Protein AF-A0A178LLP4-F1 (afdb_monomer_lite)

Radius of gyration: 16.19 Å; chains: 1; bounding box: 33×27×42 Å

Foldseek 3Di:
DLLVLLLVVCVVVPLNVLLVVLCVVVWDDPPPPTDDLVNSVVSCVSSVVPDPVSSVSSVVSVCVVVVVVVVVVCCVVDVPDPDWDADPNRTDDVVCVVDCVSVVVSVVD

Sequence (109 aa):
MRAANALALAAEVGRFDQLRREMFGTKPSEGSGGFTADDLITLGWRAGLHHPQYATAIRHGRYEQWARKLDKRFKRQNPYGVPAAVLDGQLLASGVLYDPQTLGELVRG

Organism: Mycolicibacterium iranicum (NCBI:txid912594)

pLDDT: mean 93.18, std 5.57, range [70.56, 98.38]

InterPro domains:
  IPR036249 Thioredoxin-like superfamily [SSF52833] (2-106)

Structure (mmCIF, N/CA/C/O backbone):
data_AF-A0A178LLP4-F1
#
_entry.id   AF-A0A178LLP4-F1
#
loop_
_atom_site.group_PDB
_atom_site.id
_atom_site.type_symbol
_atom_site.label_atom_id
_atom_site.label_alt_id
_atom_site.label_comp_id
_atom_site.label_asym_id
_atom_site.label_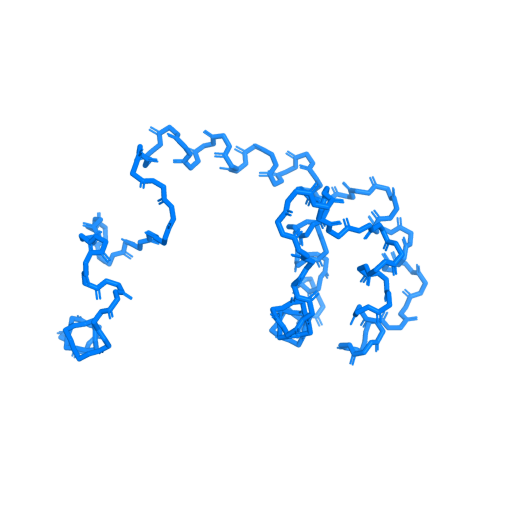entity_id
_atom_site.label_seq_id
_atom_site.pdbx_PDB_ins_code
_atom_site.Cartn_x
_atom_site.Cartn_y
_atom_site.Cartn_z
_atom_site.occupancy
_atom_site.B_iso_or_equiv
_atom_site.auth_seq_id
_atom_site.auth_comp_id
_atom_site.auth_asym_id
_atom_site.auth_atom_id
_atom_site.pdbx_PDB_model_num
ATOM 1 N N . MET A 1 1 ? -0.351 7.507 -5.667 1.00 93.69 1 MET A N 1
ATOM 2 C CA . MET A 1 1 ? -1.181 6.752 -6.637 1.00 93.69 1 MET A CA 1
ATOM 3 C C . MET A 1 1 ? -0.461 5.525 -7.164 1.00 93.69 1 MET A C 1
ATOM 5 O O . MET A 1 1 ? -1.038 4.456 -7.054 1.00 93.69 1 MET A O 1
ATOM 9 N N . ARG A 1 2 ? 0.804 5.633 -7.594 1.00 95.88 2 ARG A N 1
ATOM 10 C CA . ARG A 1 2 ? 1.642 4.479 -7.979 1.00 95.88 2 ARG A CA 1
ATOM 11 C C . ARG A 1 2 ? 1.612 3.306 -6.989 1.00 95.88 2 ARG A C 1
ATOM 13 O O . ARG A 1 2 ? 1.329 2.186 -7.387 1.00 95.88 2 ARG A O 1
ATOM 20 N N . ALA A 1 3 ? 1.797 3.578 -5.695 1.00 95.88 3 ALA A N 1
ATOM 21 C CA . ALA A 1 3 ? 1.716 2.560 -4.642 1.00 95.88 3 ALA A CA 1
ATOM 22 C C . ALA A 1 3 ? 0.362 1.817 -4.615 1.00 95.88 3 ALA A C 1
ATOM 24 O O . ALA A 1 3 ? 0.325 0.592 -4.603 1.00 95.88 3 ALA A O 1
ATOM 25 N N . ALA A 1 4 ? -0.753 2.553 -4.671 1.00 96.75 4 ALA A N 1
ATOM 26 C CA . ALA A 1 4 ? -2.093 1.966 -4.714 1.00 96.75 4 ALA A CA 1
ATOM 27 C C . ALA A 1 4 ? -2.333 1.169 -6.007 1.00 96.75 4 ALA A C 1
ATOM 29 O O . ALA A 1 4 ? -2.959 0.117 -5.968 1.00 96.75 4 ALA A O 1
ATOM 30 N N . ASN A 1 5 ? -1.796 1.640 -7.139 1.00 98.06 5 ASN A N 1
ATOM 31 C CA . ASN A 1 5 ? -1.830 0.909 -8.402 1.00 98.06 5 ASN A CA 1
ATOM 32 C C . ASN A 1 5 ? -1.100 -0.439 -8.306 1.00 98.06 5 ASN A C 1
ATOM 34 O O . ASN A 1 5 ? -1.649 -1.455 -8.717 1.00 98.06 5 ASN A O 1
ATOM 38 N N . ALA A 1 6 ? 0.104 -0.455 -7.732 1.00 98.12 6 ALA A N 1
ATOM 39 C CA . ALA A 1 6 ? 0.887 -1.676 -7.568 1.00 98.12 6 ALA A CA 1
ATOM 40 C C . ALA A 1 6 ? 0.191 -2.696 -6.660 1.00 98.12 6 ALA A C 1
ATOM 42 O O . ALA A 1 6 ? 0.080 -3.867 -7.012 1.00 98.12 6 ALA A O 1
ATOM 43 N N . LEU A 1 7 ? -0.349 -2.236 -5.529 1.00 98.06 7 LEU A N 1
ATOM 44 C CA . LEU A 1 7 ? -1.098 -3.088 -4.609 1.00 98.06 7 LEU A CA 1
ATOM 45 C C . LEU A 1 7 ? -2.380 -3.648 -5.245 1.00 98.06 7 LEU A C 1
ATOM 47 O O . LEU A 1 7 ? -2.678 -4.822 -5.050 1.00 98.06 7 LEU A O 1
ATOM 51 N N . ALA A 1 8 ? -3.103 -2.855 -6.043 1.00 97.81 8 ALA A N 1
ATOM 52 C CA . ALA A 1 8 ? -4.271 -3.337 -6.782 1.00 97.81 8 ALA A CA 1
ATOM 53 C C . ALA A 1 8 ? -3.899 -4.435 -7.795 1.00 97.81 8 ALA A C 1
ATOM 55 O O . ALA A 1 8 ? -4.541 -5.479 -7.811 1.00 97.81 8 ALA A O 1
ATOM 56 N N . LEU A 1 9 ? -2.819 -4.248 -8.565 1.00 97.88 9 LEU A N 1
ATOM 57 C CA . LEU A 1 9 ? -2.304 -5.266 -9.495 1.00 97.88 9 LEU A CA 1
ATOM 58 C C . LEU A 1 9 ? -1.894 -6.554 -8.774 1.00 97.88 9 LEU A C 1
ATOM 60 O O . LEU A 1 9 ? -2.177 -7.652 -9.243 1.00 97.88 9 LEU A O 1
ATOM 64 N N . ALA A 1 10 ? -1.236 -6.434 -7.621 1.00 97.94 10 ALA A N 1
ATOM 65 C CA . ALA A 1 10 ? -0.853 -7.591 -6.822 1.00 97.94 10 ALA A CA 1
ATOM 66 C C . ALA A 1 10 ? -2.072 -8.330 -6.248 1.00 97.94 10 ALA A C 1
ATOM 68 O O . ALA A 1 10 ? -2.037 -9.553 -6.114 1.00 97.94 10 ALA A O 1
ATOM 69 N N . ALA A 1 11 ? -3.152 -7.613 -5.925 1.00 97.31 11 ALA A N 1
ATOM 70 C CA . ALA A 1 11 ? -4.390 -8.214 -5.442 1.00 97.31 11 ALA A CA 1
ATOM 71 C C . ALA A 1 11 ? -5.070 -9.096 -6.501 1.00 97.31 11 ALA A C 1
ATOM 73 O O . ALA A 1 11 ? -5.557 -10.164 -6.138 1.00 97.31 11 ALA A O 1
ATOM 74 N N . GLU A 1 12 ? -5.033 -8.718 -7.787 1.00 95.19 12 GLU A N 1
ATOM 75 C CA . GLU A 1 12 ? -5.625 -9.511 -8.885 1.00 95.19 12 GLU A CA 1
ATOM 76 C C . GLU A 1 12 ? -5.088 -10.948 -8.948 1.00 95.19 12 GLU A C 1
ATOM 78 O O . GLU A 1 12 ? -5.783 -11.860 -9.385 1.00 95.19 12 GLU A O 1
ATOM 83 N N . VAL A 1 13 ? -3.848 -11.151 -8.500 1.00 95.31 13 VAL A N 1
ATOM 84 C CA . VAL A 1 13 ? -3.138 -12.435 -8.574 1.00 95.31 13 VAL A CA 1
ATOM 85 C C . VAL A 1 13 ? -2.818 -13.019 -7.194 1.00 95.31 13 VAL A C 1
ATOM 87 O O . VAL A 1 13 ? -1.935 -13.865 -7.065 1.00 95.31 13 VAL A O 1
ATOM 90 N N . GLY A 1 14 ? -3.496 -12.553 -6.139 1.00 96.31 14 GLY A N 1
ATOM 91 C CA . GLY A 1 14 ? -3.343 -13.100 -4.785 1.00 96.31 14 GLY A CA 1
ATOM 92 C C . GLY A 1 14 ? -1.985 -12.819 -4.124 1.00 96.31 14 GLY A C 1
ATOM 93 O O . GLY A 1 14 ? -1.567 -13.556 -3.234 1.00 96.31 14 GLY A O 1
ATOM 94 N N . ARG A 1 15 ? -1.277 -11.763 -4.551 1.00 97.56 15 ARG A N 1
ATOM 95 C CA . ARG A 1 15 ? 0.049 -11.356 -4.041 1.00 97.56 15 ARG A CA 1
ATOM 96 C C . ARG A 1 15 ? 0.051 -10.035 -3.266 1.00 97.56 15 ARG A C 1
ATOM 98 O O . ARG A 1 15 ? 1.116 -9.479 -2.996 1.00 97.56 15 ARG A O 1
ATOM 105 N N . PHE A 1 16 ? -1.128 -9.515 -2.915 1.00 97.81 16 PHE A N 1
ATOM 106 C CA . PHE A 1 16 ? -1.273 -8.226 -2.227 1.00 97.81 16 PHE A CA 1
ATOM 107 C C . PHE A 1 16 ? -0.400 -8.137 -0.973 1.00 97.81 16 PHE A C 1
ATOM 109 O O . PHE A 1 16 ? 0.353 -7.184 -0.805 1.00 97.81 16 PHE A O 1
ATOM 116 N N . ASP A 1 17 ? -0.487 -9.137 -0.099 1.00 98.06 17 ASP A N 1
ATOM 117 C CA . ASP A 1 17 ? 0.150 -9.094 1.212 1.00 98.06 17 ASP A CA 1
ATOM 118 C C . ASP A 1 17 ? 1.679 -9.252 1.132 1.00 98.06 17 ASP A C 1
ATOM 120 O O . ASP A 1 17 ? 2.421 -8.615 1.880 1.00 98.06 17 ASP A O 1
ATOM 124 N N . GLN A 1 18 ? 2.162 -10.036 0.165 1.00 98.25 18 GLN A N 1
ATOM 125 C CA . GLN A 1 18 ? 3.581 -10.158 -0.157 1.00 98.25 18 GLN A CA 1
ATOM 126 C C . GLN A 1 18 ? 4.140 -8.810 -0.624 1.00 98.25 18 GLN A C 1
ATOM 128 O O . GLN A 1 18 ? 5.113 -8.332 -0.048 1.00 98.25 18 GLN A O 1
ATOM 133 N N . LEU A 1 19 ? 3.489 -8.151 -1.591 1.00 98.38 19 LEU A N 1
ATOM 134 C CA . LEU A 1 19 ? 3.935 -6.837 -2.060 1.00 98.38 19 LEU A CA 1
ATOM 135 C C . LEU A 1 19 ? 3.807 -5.764 -0.972 1.00 98.38 19 LEU A C 1
ATOM 137 O O . LEU A 1 19 ? 4.697 -4.931 -0.814 1.00 98.38 19 LEU A O 1
ATOM 141 N N . ARG A 1 20 ? 2.724 -5.789 -0.189 1.00 97.69 20 ARG A N 1
ATOM 142 C CA . ARG A 1 20 ? 2.515 -4.866 0.931 1.00 97.69 20 ARG A CA 1
ATOM 143 C C . ARG A 1 20 ? 3.679 -4.935 1.916 1.00 97.69 20 ARG A C 1
ATOM 145 O O . ARG A 1 20 ? 4.191 -3.886 2.289 1.00 97.69 20 ARG A O 1
ATOM 152 N N . ARG A 1 21 ? 4.116 -6.131 2.322 1.00 97.56 21 ARG A N 1
ATOM 153 C CA . ARG A 1 21 ? 5.267 -6.286 3.227 1.00 97.56 21 ARG A CA 1
ATOM 154 C C . ARG A 1 21 ? 6.548 -5.698 2.649 1.00 97.56 21 ARG A C 1
ATOM 156 O O . ARG A 1 21 ? 7.194 -4.921 3.345 1.00 97.56 21 ARG A O 1
ATOM 163 N N . GLU A 1 22 ? 6.864 -6.014 1.393 1.00 97.81 22 GLU A N 1
ATOM 164 C CA . GLU A 1 22 ? 8.037 -5.453 0.707 1.00 97.81 22 GLU A CA 1
ATOM 165 C C . GLU A 1 22 ? 7.997 -3.919 0.727 1.00 97.81 22 GLU A C 1
ATOM 167 O O . GLU A 1 22 ? 8.936 -3.273 1.179 1.00 97.81 22 GLU A O 1
ATOM 172 N N . MET A 1 23 ? 6.865 -3.323 0.343 1.00 96.75 23 MET A N 1
ATOM 173 C CA . MET A 1 23 ? 6.704 -1.867 0.319 1.00 96.75 23 MET A CA 1
ATOM 174 C C . MET A 1 23 ? 6.797 -1.222 1.708 1.00 96.75 23 MET A C 1
ATOM 176 O O . MET A 1 23 ? 7.413 -0.168 1.851 1.00 96.75 23 MET A O 1
ATOM 180 N N . PHE A 1 24 ? 6.184 -1.809 2.739 1.00 93.19 24 PHE A N 1
ATOM 181 C CA . PHE A 1 24 ? 6.263 -1.257 4.097 1.00 93.19 24 PHE A CA 1
ATOM 182 C C . PHE A 1 24 ? 7.675 -1.373 4.685 1.00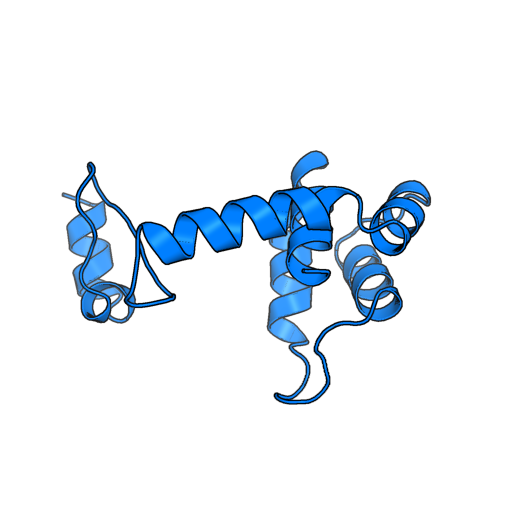 93.19 24 PHE A C 1
ATOM 184 O O . PHE A 1 24 ? 8.097 -0.466 5.399 1.00 93.19 24 PHE A O 1
ATOM 191 N N . GLY A 1 25 ? 8.412 -2.438 4.354 1.00 94.31 25 GLY A N 1
ATOM 192 C CA . GLY A 1 25 ? 9.805 -2.620 4.768 1.00 94.31 25 GLY A CA 1
ATOM 193 C C . GLY A 1 25 ? 10.789 -1.667 4.082 1.00 94.31 25 GLY A C 1
ATOM 194 O O . GLY A 1 25 ? 11.843 -1.380 4.638 1.00 94.31 25 GLY A O 1
ATOM 195 N N . THR A 1 26 ? 10.446 -1.140 2.902 1.00 92.06 26 THR A N 1
ATOM 196 C CA . THR A 1 26 ? 11.318 -0.259 2.105 1.00 92.06 26 THR A CA 1
ATOM 197 C C . THR A 1 26 ? 10.697 1.117 1.853 1.00 92.06 26 THR A C 1
ATOM 199 O O . THR A 1 26 ? 10.850 1.679 0.765 1.00 92.06 26 THR A O 1
ATOM 202 N N . LYS A 1 27 ? 9.926 1.651 2.809 1.00 84.75 27 LYS A N 1
ATOM 203 C CA . LYS A 1 27 ? 9.229 2.933 2.635 1.00 84.75 27 LYS A CA 1
ATOM 204 C C . LYS A 1 27 ? 10.243 4.052 2.307 1.00 84.75 27 LYS A C 1
ATOM 206 O O . LYS A 1 27 ? 11.177 4.255 3.081 1.00 84.75 27 LYS A O 1
ATOM 211 N N . PRO A 1 28 ? 10.065 4.799 1.200 1.00 86.81 28 PRO A N 1
ATOM 212 C CA . PRO A 1 28 ? 10.915 5.932 0.866 1.00 86.81 28 PRO A CA 1
ATOM 213 C C . PRO A 1 28 ? 10.841 7.006 1.948 1.00 86.81 28 PRO A C 1
ATOM 215 O O . PRO A 1 28 ? 9.807 7.156 2.608 1.00 86.81 28 PRO A O 1
ATOM 218 N N . SER A 1 29 ? 11.911 7.788 2.086 1.00 85.62 29 SER A N 1
ATOM 219 C CA . SER A 1 29 ? 11.920 8.950 2.973 1.00 85.62 29 SER A CA 1
ATOM 220 C C . SER A 1 29 ? 10.778 9.908 2.631 1.00 85.62 29 SER A C 1
ATOM 222 O O . SER A 1 29 ? 10.368 10.051 1.471 1.00 85.62 29 SER A O 1
ATOM 224 N N . GLU A 1 30 ? 10.237 10.573 3.647 1.00 79.19 30 GLU A N 1
ATOM 225 C CA . GLU A 1 30 ? 9.223 11.600 3.428 1.00 79.19 30 GLU A CA 1
ATOM 226 C C . GLU A 1 30 ? 9.803 12.737 2.574 1.00 79.19 30 GLU A C 1
ATOM 228 O O . GLU A 1 30 ? 10.978 13.078 2.677 1.00 79.19 30 GLU A O 1
ATOM 233 N N . GLY A 1 31 ? 9.000 13.278 1.655 1.00 78.31 31 GLY A N 1
ATOM 234 C CA . GLY A 1 31 ? 9.453 14.303 0.707 1.00 78.31 31 GLY A CA 1
ATOM 235 C C . GLY A 1 31 ? 10.189 13.786 -0.540 1.00 78.31 31 GLY A C 1
ATOM 236 O O . GLY A 1 31 ? 10.342 14.548 -1.487 1.00 78.31 31 GLY A O 1
ATOM 237 N N . SER A 1 32 ? 10.546 12.497 -0.626 1.00 85.06 32 SER A N 1
ATOM 238 C CA . SER A 1 32 ? 11.225 11.900 -1.803 1.00 85.06 32 SER A CA 1
ATOM 239 C C . SER A 1 32 ? 10.379 11.818 -3.086 1.00 85.06 32 SER A C 1
ATOM 241 O O . SER A 1 32 ? 10.865 11.392 -4.129 1.00 85.06 32 SER A O 1
ATOM 243 N N . GLY A 1 33 ? 9.089 12.160 -3.019 1.00 87.12 33 GLY A N 1
ATOM 244 C CA . GLY A 1 33 ? 8.118 11.872 -4.083 1.00 87.12 33 GLY A CA 1
ATOM 245 C C . GLY A 1 33 ? 7.537 10.450 -4.028 1.00 87.12 33 GLY A C 1
ATOM 246 O O . GLY A 1 33 ? 6.618 10.136 -4.792 1.00 87.12 33 GLY A O 1
ATOM 247 N N . GLY A 1 34 ? 7.998 9.622 -3.082 1.00 91.50 34 GLY A N 1
ATOM 248 C CA . GLY A 1 34 ? 7.535 8.252 -2.871 1.00 91.50 34 GLY A CA 1
ATOM 249 C C . GLY A 1 34 ? 8.077 7.273 -3.912 1.00 91.50 34 GLY A C 1
ATOM 250 O O . GLY A 1 34 ? 9.029 7.566 -4.625 1.00 91.50 34 GLY A O 1
ATOM 251 N N . PHE A 1 35 ? 7.458 6.094 -4.007 1.00 95.50 35 PHE A N 1
ATOM 252 C CA . PHE A 1 35 ? 7.918 5.047 -4.920 1.00 95.50 35 PHE A CA 1
ATOM 253 C C . PHE A 1 35 ? 7.845 5.468 -6.394 1.00 95.50 35 PHE A C 1
ATOM 255 O O . PHE A 1 35 ? 6.805 5.948 -6.876 1.00 95.50 35 PHE A O 1
ATOM 262 N N . THR A 1 36 ? 8.924 5.208 -7.126 1.00 95.94 36 THR A N 1
ATOM 263 C CA . THR A 1 36 ? 8.966 5.254 -8.590 1.00 95.94 36 THR A CA 1
ATOM 264 C C . THR A 1 36 ? 8.317 4.004 -9.200 1.00 95.94 36 THR A C 1
ATOM 266 O O . THR A 1 36 ? 7.949 3.059 -8.501 1.00 95.94 36 THR A O 1
ATOM 269 N N . ALA A 1 37 ? 8.129 3.993 -10.524 1.00 96.75 37 ALA A N 1
ATOM 270 C CA . ALA A 1 37 ? 7.645 2.801 -11.221 1.00 96.75 37 ALA A CA 1
ATOM 271 C C . ALA A 1 37 ? 8.644 1.637 -11.110 1.00 96.75 37 ALA A C 1
ATOM 273 O O . ALA A 1 37 ? 8.230 0.506 -10.864 1.00 96.75 37 ALA A O 1
ATOM 274 N N . ASP A 1 38 ? 9.941 1.918 -11.244 1.00 96.81 38 ASP A N 1
ATOM 275 C CA . ASP A 1 38 ? 10.983 0.892 -11.201 1.00 96.81 38 ASP A CA 1
ATOM 276 C C . ASP A 1 38 ? 11.182 0.335 -9.780 1.00 96.81 38 ASP A C 1
ATOM 278 O O . ASP A 1 38 ? 11.382 -0.873 -9.630 1.00 96.81 38 ASP A O 1
ATOM 282 N N . ASP A 1 39 ? 10.990 1.152 -8.733 1.00 97.06 39 ASP A N 1
ATOM 283 C CA . ASP A 1 39 ? 10.939 0.655 -7.347 1.00 97.06 39 ASP A CA 1
ATOM 284 C C . ASP A 1 39 ? 9.826 -0.387 -7.185 1.00 97.06 39 ASP A C 1
ATOM 286 O O . ASP A 1 39 ? 10.041 -1.475 -6.655 1.00 97.06 39 ASP A O 1
ATOM 290 N N . LEU A 1 40 ? 8.621 -0.083 -7.679 1.00 97.75 40 LEU A N 1
ATOM 291 C CA . LEU A 1 40 ? 7.452 -0.959 -7.541 1.00 97.75 40 LEU A CA 1
ATOM 292 C C . LEU A 1 40 ? 7.556 -2.227 -8.393 1.00 97.75 40 LEU A C 1
ATOM 294 O O . LEU A 1 40 ? 6.999 -3.262 -8.020 1.00 97.75 40 LEU A O 1
ATOM 298 N N . ILE A 1 41 ? 8.265 -2.162 -9.521 1.00 97.94 41 ILE A N 1
ATOM 299 C CA . ILE A 1 41 ? 8.608 -3.339 -10.325 1.00 97.94 41 ILE A CA 1
ATOM 300 C C . ILE A 1 41 ? 9.571 -4.232 -9.543 1.00 97.94 41 ILE A C 1
ATOM 302 O O . ILE A 1 41 ? 9.300 -5.420 -9.375 1.00 97.94 41 ILE A O 1
ATOM 306 N N . THR A 1 42 ? 10.635 -3.647 -8.993 1.00 97.38 42 THR A N 1
ATOM 307 C CA . THR A 1 42 ? 11.655 -4.366 -8.217 1.00 97.38 42 THR A CA 1
ATOM 308 C C . THR A 1 42 ? 11.060 -5.034 -6.977 1.00 97.38 42 THR A C 1
ATOM 310 O O . THR A 1 42 ? 11.291 -6.218 -6.730 1.00 97.38 42 THR A O 1
ATOM 313 N N . LEU A 1 43 ? 10.243 -4.305 -6.212 1.00 97.94 43 LEU A N 1
ATOM 314 C CA . LEU A 1 43 ? 9.537 -4.850 -5.049 1.00 97.94 43 LEU A CA 1
ATOM 315 C C . LEU A 1 43 ? 8.519 -5.918 -5.461 1.00 97.94 43 LEU A C 1
ATOM 317 O O . LEU A 1 43 ? 8.381 -6.935 -4.786 1.00 97.94 43 LEU A O 1
ATOM 321 N N . GLY A 1 44 ? 7.854 -5.736 -6.605 1.00 97.81 44 GLY A N 1
ATOM 322 C CA . GLY A 1 44 ? 6.980 -6.757 -7.170 1.00 97.81 44 GLY A CA 1
ATOM 323 C C . GLY A 1 44 ? 7.717 -8.059 -7.457 1.00 97.81 44 GLY A C 1
ATOM 324 O O . GLY A 1 44 ? 7.219 -9.128 -7.110 1.00 97.81 44 GLY A O 1
ATOM 325 N N . TRP A 1 45 ? 8.931 -7.997 -8.006 1.00 97.62 45 TRP A N 1
ATOM 326 C CA . TRP A 1 45 ? 9.741 -9.194 -8.226 1.00 97.62 45 TRP A CA 1
ATOM 327 C C . TRP A 1 45 ? 10.115 -9.908 -6.928 1.00 97.62 45 TRP A C 1
ATOM 329 O O . TRP A 1 45 ? 10.013 -11.133 -6.870 1.00 97.62 45 TRP A O 1
ATOM 339 N N . ARG A 1 46 ? 10.471 -9.172 -5.868 1.00 97.25 46 ARG A N 1
ATOM 340 C CA . ARG A 1 46 ? 10.707 -9.761 -4.534 1.00 97.25 46 ARG A CA 1
ATOM 341 C C . ARG A 1 46 ? 9.450 -10.426 -3.967 1.00 97.25 46 ARG A C 1
ATOM 343 O O . ARG A 1 46 ? 9.533 -11.486 -3.359 1.00 97.25 46 ARG A O 1
ATOM 350 N N . ALA A 1 47 ? 8.279 -9.867 -4.266 1.00 97.44 47 ALA A N 1
ATOM 351 C CA . ALA A 1 47 ? 6.978 -10.420 -3.896 1.00 97.44 47 ALA A CA 1
ATOM 352 C C . ALA A 1 47 ? 6.480 -11.572 -4.803 1.00 97.44 47 ALA A C 1
ATOM 354 O O . ALA A 1 47 ? 5.386 -12.098 -4.574 1.00 97.44 47 ALA A O 1
ATOM 355 N N . GLY A 1 48 ? 7.251 -11.981 -5.820 1.00 96.75 48 GLY A N 1
ATOM 356 C CA . GLY A 1 48 ? 6.904 -13.070 -6.744 1.00 96.75 48 GLY A CA 1
ATOM 357 C C . GLY A 1 48 ? 6.056 -12.664 -7.959 1.00 96.75 48 GLY A C 1
ATOM 358 O O . GLY A 1 48 ? 5.439 -13.523 -8.585 1.00 96.75 48 GLY A O 1
ATOM 359 N N . LEU A 1 49 ? 6.001 -11.375 -8.311 1.00 97.06 49 LEU A N 1
ATOM 360 C CA . LEU A 1 49 ? 5.292 -10.837 -9.483 1.00 97.06 49 LEU A CA 1
ATOM 361 C C . LEU A 1 49 ? 6.220 -10.758 -10.710 1.00 97.06 49 LEU A C 1
ATOM 363 O O . LEU A 1 49 ? 6.511 -9.674 -11.213 1.00 97.06 49 LEU A O 1
ATOM 367 N N . HIS A 1 50 ? 6.721 -11.898 -11.197 1.00 91.88 50 HIS A N 1
ATOM 368 C CA . HIS A 1 50 ? 7.729 -11.940 -12.280 1.00 91.88 50 HIS A CA 1
ATOM 369 C C . HIS A 1 50 ? 7.169 -11.765 -13.696 1.00 91.88 50 HIS A C 1
ATOM 371 O O . HIS A 1 50 ? 7.932 -11.674 -14.654 1.00 91.88 50 HIS A O 1
ATOM 377 N N . HIS A 1 51 ? 5.847 -11.709 -13.860 1.00 88.25 51 HIS A N 1
ATOM 378 C CA . HIS A 1 51 ? 5.248 -11.664 -15.189 1.00 88.25 51 HIS A CA 1
ATOM 379 C C . HIS A 1 51 ? 5.470 -10.294 -15.872 1.00 88.25 51 HIS A C 1
ATOM 381 O O . HIS A 1 51 ? 5.159 -9.266 -15.263 1.00 88.25 51 HIS A O 1
ATOM 387 N N . PRO A 1 52 ? 5.902 -10.230 -17.150 1.00 90.75 52 PRO A N 1
ATOM 388 C CA . PRO A 1 52 ? 6.139 -8.964 -17.861 1.00 90.75 52 PRO A CA 1
ATOM 389 C C . PRO A 1 52 ? 4.943 -7.998 -17.855 1.00 90.75 52 PRO A C 1
ATOM 391 O O . PRO A 1 52 ? 5.107 -6.784 -17.749 1.00 90.75 52 PRO A O 1
ATOM 394 N N . GLN A 1 53 ? 3.721 -8.543 -17.890 1.00 93.56 53 GLN A N 1
ATOM 395 C CA . GLN A 1 53 ? 2.481 -7.757 -17.817 1.00 93.56 53 GLN A CA 1
ATOM 396 C C . GLN A 1 53 ? 2.378 -6.904 -16.544 1.00 93.56 53 GLN A C 1
ATOM 398 O O . GLN A 1 53 ? 1.748 -5.848 -16.594 1.00 93.56 53 GLN A O 1
ATOM 403 N N . TYR A 1 54 ? 2.988 -7.319 -15.426 1.00 95.88 54 TYR A N 1
ATOM 404 C CA . TYR A 1 54 ? 3.002 -6.521 -14.199 1.00 95.88 54 TYR A CA 1
ATOM 405 C C . TYR A 1 54 ? 3.785 -5.221 -14.410 1.00 95.88 54 TYR A C 1
ATOM 407 O O . TYR A 1 54 ? 3.258 -4.140 -14.152 1.00 95.88 54 TYR A O 1
ATOM 415 N N . ALA A 1 55 ? 4.995 -5.299 -14.971 1.00 96.69 55 ALA A N 1
ATOM 416 C CA . ALA A 1 55 ? 5.815 -4.120 -15.241 1.00 96.69 55 ALA A CA 1
ATOM 417 C C . ALA A 1 55 ? 5.135 -3.154 -16.223 1.00 96.69 55 ALA A C 1
ATOM 419 O O . ALA A 1 55 ? 5.087 -1.945 -15.981 1.00 96.69 55 ALA A O 1
ATOM 420 N N . THR A 1 56 ? 4.531 -3.689 -17.286 1.00 97.75 56 THR A N 1
ATOM 421 C CA . THR A 1 56 ? 3.713 -2.909 -18.223 1.00 97.75 56 THR A CA 1
ATOM 422 C C . THR A 1 56 ? 2.560 -2.210 -17.499 1.00 97.75 56 THR A C 1
ATOM 424 O O . THR A 1 56 ? 2.382 -1.000 -17.636 1.00 97.75 56 THR A O 1
ATOM 427 N N . ALA A 1 57 ? 1.803 -2.928 -16.668 1.00 97.62 57 ALA A N 1
ATOM 428 C CA . ALA A 1 57 ? 0.664 -2.365 -15.949 1.00 97.62 57 ALA A CA 1
ATOM 429 C C . ALA A 1 57 ? 1.055 -1.302 -14.906 1.00 97.62 57 ALA A C 1
ATOM 431 O O . ALA A 1 57 ? 0.322 -0.326 -14.722 1.00 97.62 57 ALA A O 1
ATOM 432 N N . ILE A 1 58 ? 2.216 -1.456 -14.258 1.00 98.00 58 ILE A N 1
ATOM 433 C CA . ILE A 1 58 ? 2.799 -0.439 -13.376 1.00 98.00 58 ILE A CA 1
ATOM 434 C C . ILE A 1 58 ? 3.094 0.837 -14.160 1.00 98.00 58 ILE A C 1
ATOM 436 O O . ILE A 1 58 ? 2.649 1.911 -13.760 1.00 98.00 58 ILE A O 1
ATOM 440 N N . ARG A 1 59 ? 3.795 0.719 -15.293 1.00 97.81 59 ARG A N 1
ATOM 441 C CA . ARG A 1 59 ? 4.201 1.868 -16.117 1.00 97.81 59 ARG A CA 1
ATOM 442 C C . ARG A 1 59 ? 3.011 2.604 -16.727 1.00 97.81 59 ARG A C 1
ATOM 444 O O . ARG A 1 59 ? 3.023 3.828 -16.780 1.00 97.81 59 ARG A O 1
ATOM 451 N N . HIS A 1 60 ? 1.962 1.881 -17.113 1.00 98.00 60 HIS A N 1
ATOM 452 C CA . HIS A 1 60 ? 0.716 2.487 -17.588 1.00 98.00 60 HIS A CA 1
ATOM 453 C C . HIS A 1 60 ? -0.179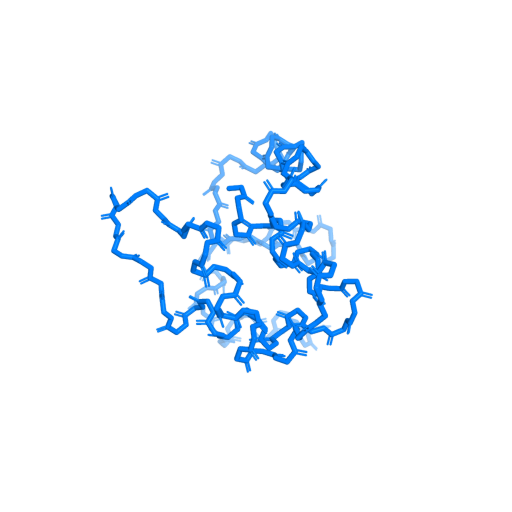 3.035 -16.471 1.00 98.00 60 HIS A C 1
ATOM 455 O O . HIS A 1 60 ? -1.165 3.706 -16.766 1.00 98.00 60 HIS A O 1
ATOM 461 N N . GLY A 1 61 ? 0.118 2.743 -15.201 1.00 97.88 61 GLY A N 1
ATOM 462 C CA . GLY A 1 61 ? -0.707 3.179 -14.079 1.00 97.88 61 GLY A CA 1
ATOM 463 C C . GLY A 1 61 ? -2.150 2.670 -14.165 1.00 97.88 61 GLY A C 1
ATOM 464 O O . GLY A 1 61 ? -3.074 3.439 -13.901 1.00 97.88 61 GLY A O 1
ATOM 465 N N . ARG A 1 62 ? -2.349 1.395 -14.544 1.00 98.12 62 ARG A N 1
ATOM 466 C CA . ARG A 1 62 ? -3.661 0.772 -14.840 1.00 98.12 62 ARG A CA 1
ATOM 467 C C . ARG A 1 62 ? -4.779 1.157 -13.856 1.00 98.12 62 ARG A C 1
ATOM 469 O O . ARG A 1 62 ? -5.891 1.469 -14.269 1.00 98.12 62 ARG A O 1
ATOM 476 N N . TYR A 1 63 ? -4.478 1.162 -12.563 1.00 98.06 63 TYR A N 1
ATOM 477 C CA . TYR A 1 63 ? -5.405 1.454 -11.470 1.00 98.06 63 TYR A CA 1
ATOM 478 C C . TYR A 1 63 ? -5.252 2.851 -10.868 1.00 98.06 63 TYR A C 1
ATOM 480 O O . TYR A 1 63 ? -5.969 3.182 -9.924 1.00 98.06 63 TYR A O 1
ATOM 488 N N . GLU A 1 64 ? -4.369 3.713 -11.379 1.00 97.56 64 GLU A N 1
ATOM 489 C CA . GLU A 1 64 ? -4.170 5.041 -10.793 1.00 97.56 64 GLU A CA 1
ATOM 490 C C . GLU A 1 64 ? -5.444 5.885 -10.809 1.00 97.56 64 GLU A C 1
ATOM 492 O O . GLU A 1 64 ? -5.760 6.543 -9.817 1.00 97.56 64 GLU A O 1
ATOM 497 N N . GLN A 1 65 ? -6.196 5.872 -11.913 1.00 97.56 65 GLN A N 1
ATOM 498 C CA . GLN A 1 65 ? -7.430 6.650 -12.002 1.00 97.56 65 GLN A CA 1
ATOM 499 C 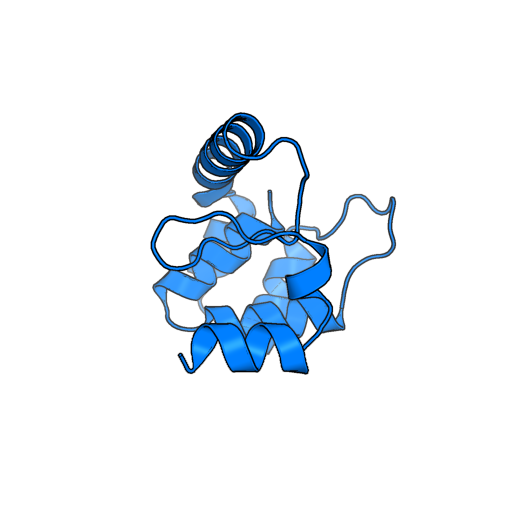C . GLN A 1 65 ? -8.494 6.122 -11.031 1.00 97.56 65 GLN A C 1
ATOM 501 O O . GLN A 1 65 ? -9.168 6.908 -10.362 1.00 97.56 65 GLN A O 1
ATOM 506 N N . TRP A 1 66 ? -8.624 4.799 -10.926 1.00 96.56 66 TRP A N 1
ATOM 507 C CA . TRP A 1 66 ? -9.524 4.152 -9.975 1.00 96.56 66 TRP A CA 1
ATOM 508 C C . TRP A 1 66 ? -9.145 4.491 -8.526 1.00 96.56 66 TRP A C 1
ATOM 510 O O . TRP A 1 66 ? -9.988 4.981 -7.773 1.00 96.56 66 TRP A O 1
ATOM 520 N N . ALA A 1 67 ? -7.864 4.373 -8.170 1.00 96.25 67 ALA A N 1
ATOM 521 C CA . ALA A 1 67 ? -7.358 4.722 -6.845 1.00 96.25 67 ALA A CA 1
ATOM 522 C C . ALA A 1 67 ? -7.603 6.203 -6.506 1.00 96.25 67 ALA A C 1
ATOM 524 O O . ALA A 1 67 ? -8.037 6.522 -5.401 1.00 96.25 67 ALA A O 1
ATOM 525 N N . ARG A 1 68 ? -7.413 7.121 -7.467 1.00 96.44 68 ARG A N 1
ATOM 526 C CA . ARG A 1 68 ? -7.732 8.551 -7.288 1.00 96.44 68 ARG A CA 1
ATOM 527 C C . ARG A 1 68 ? -9.219 8.787 -7.021 1.00 96.44 68 ARG A C 1
ATOM 529 O O . ARG A 1 68 ? -9.557 9.651 -6.214 1.00 96.44 68 ARG A O 1
ATOM 536 N N . LYS A 1 69 ? -10.118 8.065 -7.701 1.00 96.00 69 LYS A N 1
ATOM 537 C CA . LYS A 1 69 ? -11.570 8.173 -7.463 1.00 96.00 69 LYS A CA 1
ATOM 538 C C . LYS A 1 69 ? -11.931 7.692 -6.055 1.00 96.00 69 LYS A C 1
ATOM 540 O O . LYS A 1 69 ? -12.715 8.364 -5.383 1.00 96.00 69 LYS A O 1
ATOM 545 N N . LEU A 1 70 ? -11.334 6.587 -5.602 1.00 92.69 70 LEU A N 1
ATOM 546 C CA . LEU A 1 70 ? -11.529 6.067 -4.248 1.00 92.69 70 LEU A CA 1
ATOM 547 C C . LEU A 1 70 ? -10.989 7.013 -3.174 1.00 92.69 70 LEU A C 1
ATOM 549 O O . LEU A 1 70 ? -11.729 7.332 -2.251 1.00 92.69 70 LEU A O 1
ATOM 553 N N . ASP A 1 71 ? -9.774 7.542 -3.331 1.00 91.75 71 ASP A N 1
ATOM 554 C CA . ASP A 1 71 ? -9.188 8.523 -2.403 1.00 91.75 71 ASP A CA 1
ATOM 555 C C . ASP A 1 71 ? -10.084 9.763 -2.246 1.00 91.75 71 ASP A C 1
ATOM 557 O O . ASP A 1 71 ? -10.393 10.191 -1.134 1.00 91.75 71 ASP A O 1
ATOM 561 N N . LYS A 1 72 ? -10.604 10.297 -3.361 1.00 92.88 72 LYS A N 1
ATOM 562 C CA . LYS A 1 72 ? -11.560 11.415 -3.326 1.00 92.88 72 LYS A CA 1
ATOM 563 C C . LYS A 1 72 ? -12.855 11.054 -2.604 1.00 92.88 72 LYS A C 1
ATOM 565 O O . LYS A 1 72 ? -13.416 11.908 -1.924 1.00 92.88 72 LYS A O 1
ATOM 570 N N . ARG A 1 73 ? -13.378 9.837 -2.790 1.00 91.88 73 ARG A N 1
ATOM 571 C CA . ARG A 1 73 ? -14.590 9.383 -2.090 1.00 91.88 73 ARG A CA 1
ATOM 572 C C . ARG A 1 73 ? -14.331 9.252 -0.594 1.00 91.88 73 ARG A C 1
ATOM 574 O O . ARG A 1 73 ? -15.116 9.787 0.180 1.00 91.88 73 ARG A O 1
ATOM 581 N N . PHE A 1 74 ? -13.223 8.620 -0.221 1.00 89.00 74 PHE A N 1
ATOM 582 C CA . PHE A 1 74 ? -12.820 8.433 1.167 1.00 89.00 74 PHE A CA 1
ATOM 583 C C . PHE A 1 74 ? -12.693 9.773 1.897 1.00 89.00 74 PHE A C 1
ATOM 585 O O . PHE A 1 74 ? -13.332 9.964 2.922 1.00 89.0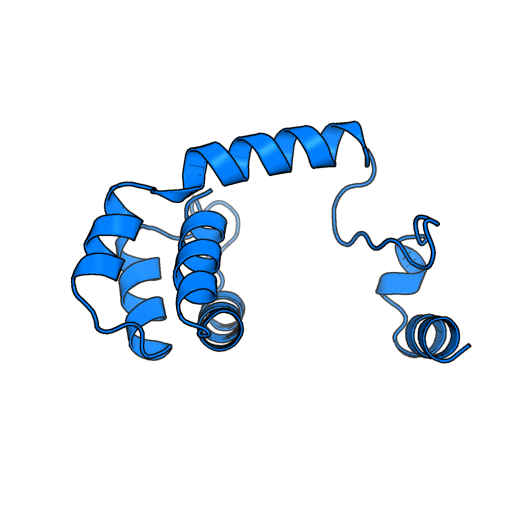0 74 PHE A O 1
ATOM 592 N N . LYS A 1 75 ? -11.989 10.752 1.315 1.00 89.19 75 LYS A N 1
ATOM 593 C CA . LYS A 1 75 ? -11.830 12.093 1.908 1.00 89.19 75 LYS A CA 1
ATOM 594 C C . LYS A 1 75 ? -13.143 12.850 2.126 1.00 89.19 75 LYS A C 1
ATOM 596 O O . LYS A 1 75 ? -13.219 13.673 3.026 1.00 89.19 75 LYS A O 1
ATOM 601 N N . ARG A 1 76 ? -14.179 12.592 1.315 1.00 87.88 76 ARG A N 1
ATOM 602 C CA . ARG A 1 76 ? -15.516 13.181 1.530 1.00 87.88 76 ARG A CA 1
ATOM 603 C C . ARG A 1 76 ? -16.277 12.516 2.674 1.00 87.88 76 ARG A C 1
ATOM 605 O O . ARG A 1 76 ? -17.128 13.154 3.272 1.00 87.88 76 ARG A O 1
ATOM 612 N N . GLN A 1 77 ? -16.018 11.234 2.914 1.00 83.81 77 GLN A N 1
ATOM 613 C CA . GLN A 1 77 ? -16.706 10.438 3.932 1.00 83.81 77 GLN A CA 1
ATOM 614 C C . GLN A 1 77 ? -16.000 10.493 5.287 1.00 83.81 77 GLN A C 1
ATOM 616 O O . GLN A 1 77 ? -16.646 10.329 6.314 1.00 83.81 77 GLN A O 1
ATOM 621 N N . ASN A 1 78 ? -14.688 10.724 5.289 1.00 80.44 78 ASN A N 1
ATOM 622 C CA . ASN A 1 78 ? -13.873 10.756 6.488 1.00 80.44 78 ASN A CA 1
ATOM 623 C C . ASN A 1 78 ? -12.936 11.978 6.477 1.00 80.44 78 ASN A C 1
ATOM 625 O O . ASN A 1 78 ? -11.882 11.937 5.830 1.00 80.44 78 ASN A O 1
ATOM 629 N N . PRO A 1 79 ? -13.286 13.051 7.207 1.00 70.56 79 PRO A N 1
ATOM 630 C CA . PRO A 1 79 ? -12.450 14.243 7.301 1.00 70.56 79 PRO A CA 1
ATOM 631 C C . PRO A 1 79 ? -11.219 14.056 8.206 1.00 70.56 79 PRO A C 1
ATOM 633 O O . PRO A 1 79 ? -10.324 14.895 8.178 1.00 70.56 79 PRO A O 1
ATOM 636 N N . TYR A 1 80 ? -11.141 12.972 8.987 1.00 79.69 80 TYR A N 1
ATOM 637 C CA . TYR A 1 80 ? -10.123 12.780 10.030 1.00 79.69 80 TYR A CA 1
ATOM 638 C C . TYR A 1 80 ? -8.852 12.063 9.549 1.00 79.69 80 TYR A C 1
ATOM 640 O O . TYR A 1 80 ? -7.866 11.995 10.279 1.00 79.69 80 TYR A O 1
ATOM 648 N N . GLY A 1 81 ? -8.843 11.558 8.311 1.00 83.94 81 GLY A N 1
ATOM 649 C CA . GLY A 1 81 ? -7.670 10.924 7.706 1.00 83.94 81 GLY A CA 1
ATOM 650 C C . GLY A 1 81 ? -7.537 9.428 8.005 1.00 83.94 81 GLY A C 1
ATOM 651 O O . GLY A 1 81 ? -8.520 8.742 8.271 1.00 83.94 81 GLY A O 1
ATOM 652 N N . VAL A 1 82 ? -6.318 8.903 7.873 1.00 87.50 82 VAL A N 1
ATOM 653 C CA . VAL A 1 82 ? -5.980 7.487 8.103 1.00 87.50 82 VAL A CA 1
ATOM 654 C C . VAL A 1 82 ? -5.047 7.356 9.313 1.00 87.50 82 VAL A C 1
ATOM 656 O O . VAL A 1 82 ? -4.261 8.277 9.540 1.00 87.50 82 VAL A O 1
ATOM 659 N N . PRO A 1 83 ? -5.072 6.235 10.061 1.00 90.12 83 PRO A N 1
ATOM 660 C CA . PRO A 1 83 ? -5.927 5.058 9.907 1.00 90.12 83 PRO A CA 1
ATOM 661 C C . PRO A 1 83 ? -7.395 5.353 10.245 1.00 90.12 83 PRO A C 1
ATOM 663 O O . PRO A 1 83 ? -7.699 6.215 11.064 1.00 90.12 83 PRO A O 1
ATOM 666 N N . ALA A 1 84 ? -8.301 4.630 9.588 1.00 91.06 84 ALA A N 1
ATOM 667 C CA . ALA A 1 84 ? -9.738 4.688 9.824 1.00 91.06 84 ALA A CA 1
ATOM 668 C C . ALA A 1 84 ? -10.340 3.302 9.596 1.00 91.06 84 ALA A C 1
ATOM 670 O O . ALA A 1 84 ? -9.927 2.601 8.670 1.00 91.06 84 ALA A O 1
ATOM 671 N N . ALA A 1 85 ? -11.319 2.927 10.413 1.00 90.88 85 ALA A N 1
ATOM 672 C CA . ALA A 1 85 ? -12.010 1.652 10.296 1.00 90.88 85 ALA A CA 1
ATOM 673 C C . ALA A 1 85 ? -13.491 1.817 10.635 1.00 90.88 85 ALA A C 1
ATOM 675 O O . ALA A 1 85 ? -13.860 2.664 11.448 1.00 90.88 85 ALA A O 1
ATOM 676 N N . VAL A 1 86 ? -14.321 0.997 9.999 1.00 90.50 86 VAL A N 1
ATOM 677 C CA . VAL A 1 86 ? -15.752 0.888 10.278 1.00 90.50 86 VAL A CA 1
ATOM 678 C C . VAL A 1 86 ? -16.008 -0.532 10.768 1.00 90.50 86 VAL A C 1
ATOM 680 O O . VAL A 1 86 ? -15.610 -1.475 10.086 1.00 90.50 86 VAL A O 1
ATOM 683 N N . LEU A 1 87 ? -16.654 -0.671 11.921 1.00 92.56 87 LEU A N 1
ATOM 684 C CA . LEU A 1 87 ? -17.087 -1.945 12.495 1.00 92.56 87 LEU A CA 1
ATOM 685 C C . LEU A 1 87 ? -18.610 -1.892 12.634 1.00 92.56 87 LEU A C 1
ATOM 687 O O . LEU A 1 87 ? -19.134 -0.913 13.157 1.00 92.56 87 LEU A O 1
ATOM 691 N N . ASP A 1 88 ? -19.319 -2.865 12.060 1.00 91.88 88 ASP A N 1
ATOM 692 C CA . ASP A 1 88 ? -20.792 -2.933 12.062 1.00 91.88 88 ASP A CA 1
ATOM 693 C C . ASP A 1 88 ? -21.498 -1.641 11.612 1.00 91.88 88 ASP A C 1
ATOM 695 O O . ASP A 1 88 ? -22.515 -1.208 12.149 1.00 91.88 88 ASP A O 1
ATOM 699 N N . GLY A 1 89 ? -20.932 -0.984 10.597 1.00 90.44 89 GLY A N 1
ATOM 700 C CA . GLY A 1 89 ? -21.451 0.279 10.065 1.00 90.44 89 GLY A CA 1
ATOM 701 C C . GLY A 1 89 ? -21.111 1.517 10.903 1.00 90.44 89 GLY A C 1
ATOM 702 O O . GLY A 1 89 ? -21.423 2.629 10.477 1.00 90.44 89 GLY A O 1
ATOM 703 N N . GLN A 1 90 ? -20.426 1.362 12.040 1.00 88.69 90 GLN A N 1
ATOM 704 C CA . GLN A 1 90 ? -19.990 2.458 12.903 1.00 88.69 90 GLN A CA 1
ATOM 705 C C . GLN A 1 90 ? -18.517 2.811 12.675 1.00 88.69 90 GLN A C 1
ATOM 707 O O . GLN A 1 90 ? -17.640 1.949 12.686 1.00 88.69 90 GLN A O 1
ATOM 712 N N . LEU A 1 91 ? -18.231 4.100 12.468 1.00 88.19 91 LEU A N 1
ATOM 713 C CA . LEU A 1 91 ? -16.861 4.601 12.367 1.00 88.19 91 LEU A CA 1
ATOM 714 C C . LEU A 1 91 ? -16.188 4.541 13.744 1.00 88.19 91 LEU A C 1
ATOM 716 O O . LEU A 1 91 ? -16.675 5.145 14.698 1.00 88.19 91 LEU A O 1
ATOM 720 N N . LEU A 1 92 ? -15.055 3.847 13.830 1.00 90.56 92 LEU A N 1
ATOM 721 C CA . LEU A 1 92 ? -14.280 3.755 15.062 1.00 90.56 92 LEU A CA 1
ATOM 722 C C . LEU A 1 92 ? -13.493 5.042 15.313 1.00 90.56 92 LEU A C 1
ATOM 724 O O . LEU A 1 92 ? -12.923 5.634 14.392 1.00 90.56 92 LEU A O 1
ATOM 728 N N . ALA A 1 93 ? -13.409 5.445 16.582 1.00 88.69 93 ALA A N 1
ATOM 729 C CA . ALA A 1 93 ? -12.514 6.517 16.993 1.00 88.69 93 ALA A CA 1
ATOM 730 C C . ALA A 1 93 ? -11.059 6.112 16.719 1.00 88.69 93 ALA A C 1
ATOM 732 O O . ALA A 1 93 ? -10.636 5.008 17.054 1.00 88.69 93 ALA A O 1
ATOM 733 N N . SER A 1 94 ? -10.262 7.013 16.147 1.00 87.38 94 SER A N 1
ATOM 734 C CA . SER A 1 94 ? -8.892 6.707 15.716 1.00 87.38 94 SER A CA 1
ATOM 735 C C . SER A 1 94 ? -7.993 6.230 16.859 1.00 87.38 94 SER A C 1
ATOM 737 O O . SER A 1 94 ? -7.147 5.377 16.625 1.00 87.38 94 SER A O 1
ATOM 739 N N . GLY A 1 95 ? -8.208 6.707 18.092 1.00 89.62 95 GLY A N 1
ATOM 740 C CA . GLY A 1 95 ? -7.479 6.242 19.280 1.00 89.62 95 GLY A CA 1
ATOM 741 C C . GLY A 1 95 ? -7.607 4.734 19.523 1.00 89.62 95 GLY A C 1
ATOM 742 O O . GLY A 1 95 ? -6.619 4.091 19.859 1.00 89.62 95 GLY A O 1
ATOM 743 N N . VAL A 1 96 ? -8.781 4.157 19.244 1.00 92.94 96 VAL A N 1
ATOM 744 C CA . VAL A 1 96 ? -9.021 2.708 19.349 1.00 92.94 96 VAL A CA 1
ATOM 745 C C . VAL A 1 96 ? -8.123 1.931 18.390 1.00 92.94 96 VAL A C 1
ATOM 747 O O . VAL A 1 96 ? -7.625 0.870 18.737 1.00 92.94 96 VAL A O 1
ATOM 750 N N . LEU A 1 97 ? -7.861 2.466 17.194 1.00 92.94 97 LEU A N 1
ATOM 751 C CA . LEU A 1 97 ? -7.050 1.784 16.177 1.00 92.94 97 LEU A CA 1
ATOM 752 C C . LEU A 1 97 ? -5.569 1.674 16.559 1.00 92.94 97 LEU A C 1
ATOM 754 O O . LEU A 1 97 ? -4.841 0.890 15.953 1.00 92.94 97 LEU A O 1
ATOM 758 N N . TYR A 1 98 ? -5.129 2.462 17.540 1.00 93.19 98 TYR A N 1
ATOM 759 C CA . TYR A 1 98 ? -3.770 2.437 18.071 1.00 93.19 98 TYR A CA 1
ATOM 760 C C . TYR A 1 98 ? -3.640 1.637 19.369 1.00 93.19 98 TYR A C 1
ATOM 762 O O . TYR A 1 98 ? -2.521 1.459 19.843 1.00 93.19 98 TYR A O 1
ATOM 770 N N . ASP A 1 99 ? -4.749 1.146 19.925 1.00 94.88 99 ASP A N 1
ATOM 771 C CA . ASP A 1 99 ? -4.772 0.302 21.115 1.00 94.88 99 ASP A CA 1
ATOM 772 C C . ASP A 1 99 ? -5.141 -1.138 20.717 1.00 94.88 99 ASP A C 1
ATOM 774 O O . ASP A 1 99 ? -6.318 -1.444 20.496 1.00 94.88 99 ASP A O 1
ATOM 778 N N . PRO A 1 100 ? -4.153 -2.049 20.617 1.00 93.94 100 PRO A N 1
ATOM 779 C CA . PRO A 1 100 ? -4.399 -3.424 20.201 1.00 93.94 100 PRO A CA 1
ATOM 780 C C . PRO A 1 100 ? -5.348 -4.183 21.131 1.00 93.94 100 PRO A C 1
ATOM 782 O O . PRO A 1 100 ? -6.066 -5.068 20.663 1.00 93.94 100 PRO A O 1
ATOM 785 N N . GLN A 1 101 ? -5.346 -3.867 22.430 1.00 96.19 101 GLN A N 1
ATOM 786 C CA . GLN A 1 101 ? -6.204 -4.545 23.393 1.00 96.19 101 GLN A CA 1
ATOM 787 C C . GLN A 1 101 ? -7.653 -4.106 23.188 1.00 96.19 101 GLN A C 1
ATOM 789 O O . GLN A 1 101 ? -8.507 -4.956 22.930 1.00 96.19 101 GLN A O 1
ATOM 794 N N . THR A 1 102 ? -7.902 -2.794 23.206 1.00 95.00 102 THR A N 1
ATOM 795 C CA . THR A 1 102 ? -9.246 -2.231 23.015 1.00 95.00 102 THR A CA 1
ATOM 796 C C . THR A 1 102 ? -9.824 -2.615 21.650 1.00 95.00 102 THR A C 1
ATOM 798 O O . THR A 1 102 ? -10.968 -3.061 21.558 1.00 95.00 102 THR A O 1
ATOM 801 N N . LEU A 1 103 ? -9.033 -2.522 20.573 1.00 94.69 103 LEU A N 1
ATOM 802 C CA . LEU A 1 103 ? -9.466 -2.973 19.247 1.00 94.69 103 LEU A CA 1
ATOM 803 C C . LEU A 1 103 ? -9.777 -4.475 19.232 1.00 94.69 103 LEU A C 1
ATOM 805 O O . LEU A 1 103 ? -10.765 -4.903 18.638 1.00 94.69 103 LEU A O 1
ATOM 809 N N . GLY A 1 104 ? -8.937 -5.283 19.881 1.00 94.62 104 GLY A N 1
ATOM 810 C CA . GLY A 1 104 ? -9.115 -6.727 19.944 1.00 94.62 104 GLY A CA 1
ATOM 811 C C . GLY A 1 104 ? -10.374 -7.146 20.702 1.00 94.62 104 GLY A C 1
ATOM 812 O O . GLY A 1 104 ? -10.979 -8.147 20.332 1.00 94.62 104 GLY A O 1
ATOM 813 N N . GLU A 1 105 ? -10.758 -6.418 21.749 1.00 95.06 105 GLU A N 1
ATOM 814 C CA . GLU A 1 105 ? -12.007 -6.639 22.486 1.00 95.06 105 GLU A CA 1
ATOM 815 C C . GLU A 1 105 ? -13.228 -6.312 21.620 1.00 95.06 105 GLU A C 1
ATOM 817 O O . GLU A 1 105 ? -14.138 -7.132 21.537 1.00 95.06 105 GLU A O 1
ATOM 822 N N . LEU A 1 106 ? -13.204 -5.189 20.894 1.00 93.62 106 LEU A N 1
ATOM 823 C CA . LEU A 1 106 ? -14.293 -4.787 19.996 1.00 93.62 106 LEU A CA 1
ATOM 824 C C . LEU A 1 106 ? -14.547 -5.785 18.862 1.00 93.62 106 LEU A C 1
ATOM 826 O O . LEU A 1 106 ? -15.693 -6.033 18.521 1.00 93.62 106 LEU A O 1
ATOM 830 N N . VAL A 1 107 ? -13.493 -6.354 18.272 1.00 93.19 107 VAL A N 1
ATOM 831 C CA . VAL A 1 107 ? -13.625 -7.297 17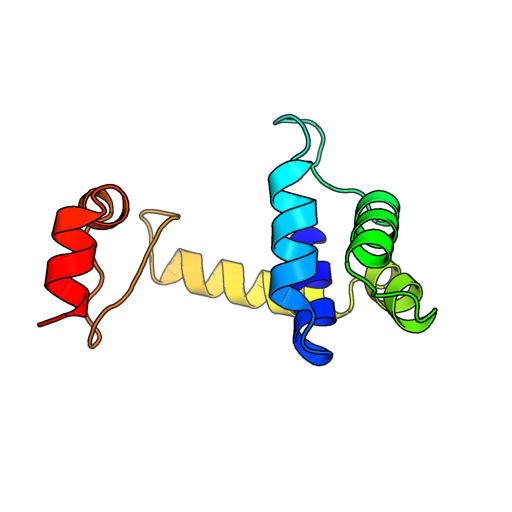.143 1.00 93.19 107 VAL A CA 1
ATOM 832 C C . VAL A 1 107 ? -14.054 -8.702 17.597 1.00 93.19 107 VAL A C 1
ATOM 834 O O . VAL A 1 107 ? -14.495 -9.502 16.776 1.00 93.19 107 VAL A O 1
ATOM 837 N N . ARG A 1 108 ? -13.887 -9.032 18.884 1.00 92.62 108 ARG A N 1
ATOM 838 C CA . ARG A 1 108 ? -14.265 -10.337 19.459 1.00 92.62 108 ARG A CA 1
ATOM 839 C C . ARG A 1 108 ? -15.662 -10.356 20.087 1.00 92.62 108 ARG A C 1
ATOM 841 O O . ARG A 1 108 ? -16.127 -11.454 20.394 1.00 92.62 108 ARG A O 1
ATOM 848 N N . GLY A 1 109 ? -16.247 -9.184 20.346 1.00 72.19 109 GLY A N 1
ATOM 849 C CA . GLY A 1 109 ? -17.633 -9.036 20.809 1.00 72.19 109 GLY A CA 1
ATOM 850 C C . GLY A 1 109 ? -18.639 -9.424 19.737 1.00 72.19 109 GLY A C 1
ATOM 851 O O . GLY A 1 109 ? -19.760 -9.801 20.141 1.00 72.19 109 GLY A O 1
#

Secondary structure (DSSP, 8-state):
-HHHHHHHHHHHTT-HHHHHHHHHHTPPPTTS-S--HHHHHHHHHHTT---HHHHHHHHTTTTHHHHHHHHHHHHHH-TT-SS--EETTEEPPHHHHT-HHHHHHHHH-